Protein AF-M5UQN9-F1 (afdb_monomer)

Sequence (111 aa):
MRHHARAIYEHYYIYLSAAENSMARQCEACGKKVQVGNRVETRGKAKYLGGVGTKITGCTRRKFVPNLQRVHVTLPSGENKTMRVCVQCIRSGVVRKTVKTKPFDVSGAKK

Organism: NCBI:txid1263870

Radius of gyration: 24.72 Å; Cα contacts (8 Å, |Δi|>4): 140; chains: 1; bounding box: 55×33×82 Å

Nearest PDB structures (foldseek):
  6bok-assembly1_Y  TM=8.852E-01  e=2.705E-06  Thermus thermophilus HB27
  8fn2-assembly1_Z  TM=8.694E-01  e=5.115E-06  Borreliella burgdorferi B31
  6nwy-assembly2_Y1  TM=7.815E-01  e=1.516E-06  Thermus thermophilus HB8
  8wv1-assembly1_W  TM=8.715E-01  e=1.369E-05  Thermus thermophilus HB8
  6gzx-assembly1_W1  TM=8.110E-01  e=3.125E-04  T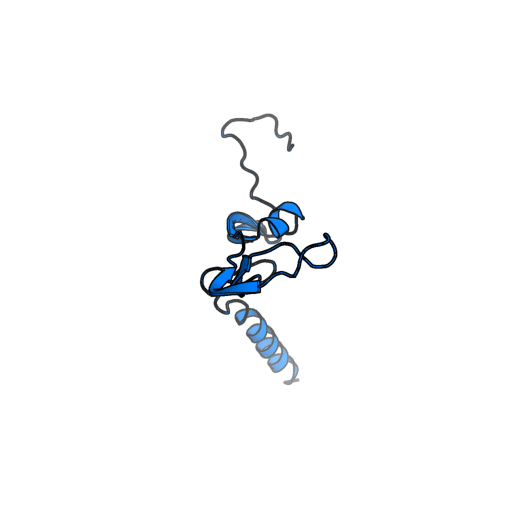hermus thermophilus HB8

Mean predicted aligned error: 13.21 Å

Secondary structure (DSSP, 8-state):
--SHHHHHHHHHHHTTGGG----TT--TTT----EEEEEEEEES--GGGTSS-PEEEEEEEEEE---EEEEEEE-TTS-EEEEEEEHHHHHTTSSPBPP---TT-TT----

Solvent-accessible surface area (backbone atoms only — not comparable to full-atom values): 7194 Å² total; per-residue (Å²): 144,78,69,72,68,58,59,59,59,57,61,61,57,64,72,68,57,84,72,70,71,79,54,94,73,41,20,78,84,77,62,53,54,65,42,78,49,70,48,75,41,71,45,69,46,46,49,94,77,80,30,98,38,59,44,79,76,45,78,44,86,45,75,50,70,71,65,63,42,84,43,53,28,47,44,97,86,69,49,76,45,79,47,42,34,34,56,68,43,52,73,69,56,81,50,49,65,55,83,81,76,69,100,79,71,85,77,80,73,82,128

Foldseek 3Di:
DPPVVVVVVVVVVVVVCLPPDPDPQAAPQPRDDKDKAWDWDWDWDDVVVVIPHIDTDDIDMDIDHFQWDFAWFQDPVRDTDTGTHGPVCVVVPVTHGDDDDDPDPPPPDDD

pLDDT: mean 77.69, std 18.41, range [40.94, 96.81]

Structure (mmCIF, N/CA/C/O backbone):
data_AF-M5UQN9-F1
#
_entry.id   AF-M5UQN9-F1
#
loop_
_atom_site.group_PDB
_atom_site.id
_atom_site.type_symbol
_atom_site.label_atom_id
_atom_site.label_alt_id
_atom_site.label_comp_id
_atom_site.label_asym_id
_atom_site.label_entity_id
_atom_site.label_seq_id
_atom_site.pdbx_PDB_ins_code
_atom_site.Cartn_x
_atom_site.Cartn_y
_atom_site.Cartn_z
_atom_site.occupancy
_atom_site.B_iso_or_equiv
_atom_site.auth_seq_id
_atom_site.auth_comp_id
_atom_site.auth_asym_id
_atom_site.auth_atom_id
_atom_site.pdbx_PDB_model_num
ATOM 1 N N . MET A 1 1 ? 4.335 -23.747 51.236 1.00 48.66 1 MET A N 1
ATOM 2 C CA . MET A 1 1 ? 3.323 -22.725 50.868 1.00 48.66 1 MET A CA 1
ATOM 3 C C . MET A 1 1 ? 3.944 -21.340 50.597 1.00 48.66 1 MET A C 1
ATOM 5 O O . MET A 1 1 ? 3.551 -20.371 51.226 1.00 48.66 1 MET A O 1
ATOM 9 N N . ARG A 1 2 ? 4.917 -21.206 49.677 1.00 43.97 2 ARG A N 1
ATOM 10 C CA . ARG A 1 2 ? 5.464 -19.887 49.258 1.00 43.97 2 ARG A CA 1
ATOM 11 C C . ARG A 1 2 ? 5.886 -19.808 47.778 1.00 43.97 2 ARG A C 1
ATOM 13 O O . ARG A 1 2 ? 6.477 -18.821 47.367 1.00 43.97 2 ARG A O 1
ATOM 20 N N . HIS A 1 3 ? 5.561 -20.818 46.964 1.00 40.94 3 HIS A N 1
ATOM 21 C CA . HIS A 1 3 ? 5.939 -20.849 45.541 1.00 40.94 3 HIS A CA 1
ATOM 22 C C . HIS A 1 3 ? 4.810 -20.442 44.585 1.00 40.94 3 HIS A C 1
ATOM 24 O O . HIS A 1 3 ? 5.088 -20.101 43.444 1.00 40.94 3 HIS A O 1
ATOM 30 N N . HIS A 1 4 ? 3.557 -20.373 45.052 1.00 46.62 4 HIS A N 1
ATOM 31 C CA . HIS A 1 4 ? 2.438 -19.952 44.203 1.00 46.62 4 HIS A CA 1
ATOM 32 C C . HIS A 1 4 ? 2.356 -18.437 43.982 1.00 46.62 4 HIS A C 1
ATOM 34 O O . HIS A 1 4 ? 1.818 -18.026 42.968 1.00 46.62 4 HIS A O 1
ATOM 40 N N . ALA A 1 5 ? 2.916 -17.599 44.864 1.00 44.56 5 ALA A N 1
ATOM 41 C CA . ALA A 1 5 ? 2.827 -16.142 44.713 1.00 44.56 5 ALA A CA 1
ATOM 42 C C . ALA A 1 5 ? 3.811 -15.563 43.674 1.00 44.56 5 ALA A C 1
ATOM 44 O O . ALA A 1 5 ? 3.565 -14.483 43.150 1.00 44.56 5 ALA A O 1
ATOM 45 N N . ARG A 1 6 ? 4.902 -16.272 43.332 1.00 45.28 6 ARG A N 1
ATOM 46 C CA . ARG A 1 6 ? 5.875 -15.817 42.315 1.00 45.28 6 ARG A CA 1
ATOM 47 C C . ARG A 1 6 ? 5.344 -15.939 40.882 1.00 45.28 6 ARG A C 1
ATOM 49 O O . ARG A 1 6 ? 5.577 -15.046 40.079 1.00 45.28 6 ARG A O 1
ATOM 56 N N . ALA A 1 7 ? 4.555 -16.976 40.597 1.00 45.53 7 ALA A N 1
ATOM 57 C CA . ALA A 1 7 ? 3.990 -17.204 39.265 1.00 45.53 7 ALA A CA 1
ATOM 58 C C . ALA A 1 7 ? 2.910 -16.173 38.878 1.00 45.53 7 ALA A C 1
ATOM 60 O O . ALA A 1 7 ? 2.717 -15.887 37.700 1.00 45.53 7 ALA A O 1
ATOM 61 N N . ILE A 1 8 ? 2.222 -15.580 39.862 1.00 50.97 8 ILE A N 1
ATOM 62 C CA . ILE A 1 8 ? 1.140 -14.612 39.613 1.00 50.97 8 ILE A CA 1
ATOM 63 C C . ILE A 1 8 ? 1.716 -13.252 39.174 1.00 50.97 8 ILE A C 1
ATOM 65 O O . I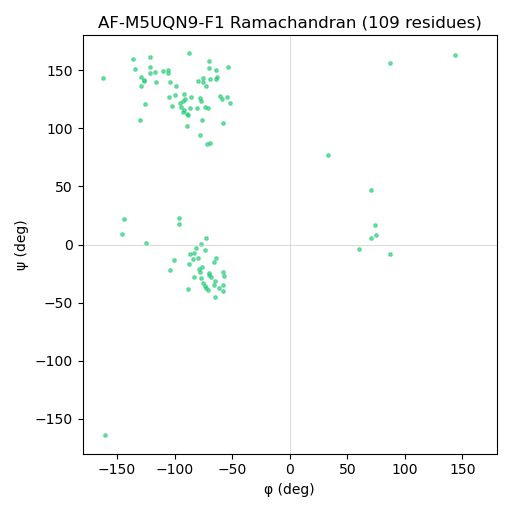LE A 1 8 ? 1.131 -12.588 38.321 1.00 50.97 8 ILE A O 1
ATOM 69 N N . TYR A 1 9 ? 2.894 -12.865 39.683 1.00 49.50 9 TYR A N 1
ATOM 70 C CA . TYR A 1 9 ? 3.562 -11.610 39.306 1.00 49.50 9 TYR A CA 1
ATOM 71 C C . TYR A 1 9 ? 4.380 -11.706 38.006 1.00 49.50 9 TYR A C 1
ATOM 73 O O . TYR A 1 9 ? 4.480 -10.706 37.298 1.00 49.50 9 TYR A O 1
ATOM 81 N N . GLU A 1 10 ? 4.906 -12.881 37.635 1.00 45.09 10 GLU A N 1
ATOM 82 C CA . GLU A 1 10 ? 5.577 -13.066 36.333 1.00 45.09 10 GLU A CA 1
ATOM 83 C C . GLU A 1 10 ? 4.583 -13.085 35.160 1.00 45.09 10 GLU A C 1
ATOM 85 O O . GLU A 1 10 ? 4.845 -12.481 34.119 1.00 45.09 10 GLU A O 1
ATOM 90 N N . HIS A 1 11 ? 3.394 -13.673 35.336 1.00 44.34 11 HIS A N 1
ATOM 91 C CA . HIS A 1 11 ? 2.362 -13.663 34.291 1.00 44.34 11 HIS A CA 1
ATOM 92 C C . HIS A 1 11 ? 1.759 -12.271 34.036 1.00 44.34 11 HIS A C 1
ATOM 94 O O . HIS A 1 11 ? 1.348 -11.982 32.910 1.00 44.34 11 HIS A O 1
ATOM 100 N N . TYR A 1 12 ? 1.745 -11.388 35.040 1.00 44.91 12 TYR A N 1
ATOM 101 C CA . TYR A 1 12 ? 1.233 -10.021 34.893 1.00 44.91 12 TYR A CA 1
ATOM 102 C C . TYR A 1 12 ? 2.198 -9.081 34.146 1.00 44.91 12 TYR A C 1
ATOM 104 O O . TYR A 1 12 ? 1.762 -8.065 33.604 1.00 44.91 12 TYR A O 1
ATOM 112 N N . TYR A 1 13 ? 3.488 -9.424 34.054 1.00 42.34 13 TYR A N 1
ATOM 113 C CA . TYR A 1 13 ? 4.499 -8.596 33.381 1.00 42.34 13 TYR A CA 1
ATOM 114 C C . TYR A 1 13 ? 4.624 -8.860 31.873 1.00 42.34 13 TYR A C 1
ATOM 116 O O . TYR A 1 13 ? 5.131 -8.015 31.137 1.00 42.34 13 TYR A O 1
ATOM 124 N N . ILE A 1 14 ? 4.107 -9.989 31.382 1.00 46.44 14 ILE A N 1
ATOM 125 C CA . ILE A 1 14 ? 4.137 -10.321 29.948 1.00 46.44 14 ILE A CA 1
ATOM 126 C C . ILE A 1 14 ? 3.056 -9.533 29.179 1.00 46.44 14 ILE A C 1
ATOM 128 O O . ILE A 1 14 ? 3.270 -9.153 28.026 1.00 46.44 14 ILE A O 1
ATOM 132 N N . TYR A 1 15 ? 1.942 -9.175 29.831 1.00 43.62 15 TYR A N 1
ATOM 133 C CA . TYR A 1 15 ? 0.831 -8.432 29.213 1.00 43.62 15 TYR A CA 1
ATOM 134 C C . TYR A 1 15 ? 1.050 -6.913 29.072 1.00 43.62 15 TYR A C 1
ATOM 136 O O . TYR A 1 15 ? 0.304 -6.269 28.336 1.00 43.62 15 TYR A O 1
ATOM 144 N N . LEU A 1 16 ? 2.081 -6.332 29.700 1.00 42.25 16 LEU A N 1
ATOM 145 C CA . LEU A 1 16 ? 2.432 -4.912 29.523 1.00 42.25 16 LEU A CA 1
ATOM 146 C C . LEU A 1 16 ? 3.368 -4.641 28.327 1.00 42.25 16 LEU A C 1
ATOM 148 O O . LEU A 1 16 ? 3.573 -3.484 27.966 1.00 42.25 16 LEU A O 1
ATOM 152 N N . SER A 1 17 ? 3.904 -5.681 27.677 1.00 43.88 17 SER A N 1
ATOM 153 C CA . SER A 1 17 ? 4.832 -5.545 26.536 1.00 43.88 17 SER A CA 1
ATOM 154 C C . SER A 1 17 ? 4.142 -5.348 25.176 1.00 43.88 17 SER A C 1
ATOM 156 O O . SER A 1 17 ? 4.769 -4.916 24.214 1.00 43.88 17 SER A O 1
ATOM 158 N N . ALA A 1 18 ? 2.823 -5.560 25.082 1.00 43.28 18 ALA A N 1
ATOM 159 C CA . ALA A 1 18 ? 2.052 -5.366 23.844 1.00 43.28 18 ALA A CA 1
ATOM 160 C C . ALA A 1 18 ? 1.840 -3.882 23.459 1.00 43.28 18 ALA A C 1
ATOM 162 O O . ALA A 1 18 ? 1.127 -3.575 22.501 1.00 43.28 18 ALA A O 1
ATOM 163 N N . ALA A 1 19 ? 2.460 -2.958 24.197 1.00 43.22 19 ALA A N 1
ATOM 164 C CA . ALA A 1 19 ? 2.583 -1.546 23.853 1.00 43.22 19 ALA A CA 1
ATOM 165 C C . ALA A 1 19 ? 3.925 -1.224 23.165 1.00 43.22 19 ALA A C 1
ATOM 167 O O . ALA A 1 19 ? 4.364 -0.074 23.174 1.00 43.22 19 ALA A O 1
ATOM 168 N N . GLU A 1 20 ? 4.589 -2.205 22.547 1.00 46.56 20 GLU A N 1
ATOM 169 C CA . GLU A 1 20 ? 5.762 -1.959 21.706 1.00 46.56 20 GLU A CA 1
ATOM 170 C C . GLU A 1 20 ? 5.374 -1.234 20.408 1.00 46.56 20 GLU A C 1
ATOM 172 O O . GLU A 1 20 ? 5.078 -1.817 19.366 1.00 46.56 20 GLU A O 1
ATOM 177 N N . ASN A 1 21 ? 5.361 0.096 20.525 1.00 50.12 21 ASN A N 1
ATOM 178 C CA . ASN A 1 21 ? 5.777 1.076 19.529 1.00 50.12 21 ASN A CA 1
ATOM 179 C C . ASN A 1 21 ? 5.523 0.668 18.074 1.00 50.12 21 ASN A C 1
ATOM 181 O O . ASN A 1 21 ? 6.447 0.347 17.323 1.00 50.12 21 ASN A O 1
ATOM 185 N N . SER A 1 22 ? 4.265 0.776 17.637 1.00 48.62 22 SER A N 1
ATOM 186 C CA . SER A 1 22 ? 3.950 0.747 16.212 1.00 48.62 22 SER A CA 1
ATOM 187 C C . SER A 1 22 ? 4.715 1.883 15.527 1.00 48.62 22 SER A C 1
ATOM 189 O O . SER A 1 22 ? 4.364 3.061 15.659 1.00 48.62 22 SER A O 1
ATOM 191 N N . MET A 1 23 ? 5.785 1.539 14.813 1.00 57.19 23 MET A N 1
ATOM 192 C CA . MET A 1 23 ? 6.561 2.495 14.036 1.00 57.19 23 MET A CA 1
ATOM 193 C C . MET A 1 23 ? 5.640 3.273 13.087 1.00 57.19 23 MET A C 1
ATOM 195 O O . MET A 1 23 ? 4.599 2.785 12.627 1.00 57.19 23 MET A O 1
ATOM 199 N N . ALA A 1 24 ? 6.034 4.500 12.747 1.00 68.69 24 ALA A N 1
ATOM 200 C CA . ALA A 1 24 ? 5.293 5.318 11.799 1.00 68.69 24 ALA A CA 1
ATOM 201 C C . ALA A 1 24 ? 5.019 4.538 10.489 1.00 68.69 24 ALA A C 1
ATOM 203 O O . ALA A 1 24 ? 5.941 4.111 9.800 1.00 68.69 24 ALA A O 1
ATOM 204 N N . ARG A 1 25 ? 3.731 4.393 10.130 1.00 79.00 25 ARG A N 1
ATOM 205 C CA . ARG A 1 25 ? 3.210 3.673 8.942 1.00 79.00 25 ARG A CA 1
ATOM 206 C C . ARG A 1 25 ? 3.330 2.136 8.979 1.00 79.00 25 ARG A C 1
ATOM 208 O O . ARG A 1 25 ? 3.682 1.528 7.966 1.00 79.00 25 ARG A O 1
ATOM 215 N N . GLN A 1 26 ? 2.944 1.511 10.091 1.00 87.19 26 GLN A N 1
ATOM 216 C CA . GLN A 1 26 ? 2.687 0.068 10.169 1.00 87.19 26 GLN A CA 1
ATOM 217 C C . GLN A 1 26 ? 1.189 -0.246 10.345 1.00 87.19 26 GLN A C 1
ATOM 219 O O . GLN A 1 26 ? 0.445 0.558 10.904 1.00 87.19 26 GLN A O 1
ATOM 224 N N . CYS A 1 27 ? 0.736 -1.395 9.831 1.00 87.00 27 CYS A N 1
ATOM 225 C CA . CYS A 1 27 ? -0.602 -1.924 10.114 1.00 87.00 27 CYS A CA 1
ATOM 226 C C . CYS A 1 27 ? -0.639 -2.583 11.497 1.00 87.00 27 CYS A C 1
ATOM 228 O O . CYS A 1 27 ? 0.114 -3.526 11.723 1.00 87.00 27 CYS A O 1
ATOM 230 N N . GLU A 1 28 ? -1.569 -2.171 12.355 1.00 83.88 28 GLU A N 1
ATOM 231 C CA . GLU A 1 28 ? -1.739 -2.738 13.703 1.00 83.88 28 GLU A CA 1
ATOM 232 C C . GLU A 1 28 ? -2.290 -4.177 13.693 1.00 83.88 28 GLU A C 1
ATOM 234 O O . GLU A 1 28 ? -2.032 -4.937 14.613 1.00 83.88 28 GLU A O 1
ATOM 239 N N . ALA A 1 29 ? -3.005 -4.583 12.636 1.00 84.00 29 ALA A N 1
ATOM 240 C CA . ALA A 1 29 ? -3.604 -5.922 12.552 1.00 84.00 29 ALA A CA 1
ATOM 241 C C . ALA A 1 29 ? -2.670 -6.991 11.952 1.00 84.00 29 ALA A C 1
ATOM 243 O O . ALA A 1 29 ? -2.698 -8.140 12.364 1.00 84.00 29 ALA A O 1
ATOM 244 N N . CYS A 1 30 ? -1.873 -6.641 10.936 1.00 84.06 30 CYS A N 1
ATOM 245 C CA . CYS A 1 30 ? -1.058 -7.612 10.184 1.00 84.06 30 CYS A CA 1
ATOM 246 C C . CYS A 1 30 ? 0.435 -7.271 10.131 1.00 84.06 30 CYS A C 1
ATOM 248 O O . CYS A 1 30 ? 1.194 -7.938 9.434 1.00 84.06 30 CYS A O 1
ATOM 250 N N . GLY A 1 31 ? 0.859 -6.178 10.768 1.00 84.69 31 GLY A N 1
ATOM 251 C CA . GLY A 1 31 ? 2.266 -5.788 10.834 1.00 84.69 31 GLY A CA 1
ATOM 252 C C . GLY A 1 31 ? 2.880 -5.288 9.521 1.00 84.69 31 GLY A C 1
ATOM 253 O O . GLY A 1 31 ? 4.082 -5.026 9.487 1.00 84.69 31 GLY A O 1
ATOM 254 N N . LYS A 1 32 ? 2.098 -5.117 8.441 1.00 87.81 32 LYS A N 1
ATOM 255 C CA . LYS A 1 32 ? 2.600 -4.597 7.155 1.00 87.81 32 LYS A CA 1
ATOM 256 C C . LYS A 1 32 ? 3.315 -3.263 7.333 1.00 87.81 32 LYS A C 1
ATOM 258 O O . LYS A 1 32 ? 2.731 -2.311 7.845 1.00 87.81 32 LYS A O 1
ATOM 263 N N . LYS A 1 33 ? 4.544 -3.204 6.828 1.00 89.25 33 LYS A N 1
ATOM 264 C CA . LYS A 1 33 ? 5.467 -2.072 6.921 1.00 89.25 33 LYS A CA 1
ATOM 265 C C . LYS A 1 33 ? 5.879 -1.584 5.537 1.00 89.25 33 LYS A C 1
ATOM 267 O O . LYS A 1 33 ? 5.720 -2.294 4.545 1.00 89.25 33 LYS A O 1
ATOM 272 N N . VAL A 1 34 ? 6.386 -0.355 5.475 1.00 91.25 34 VAL A N 1
ATOM 273 C CA . VAL A 1 34 ? 6.964 0.199 4.246 1.00 91.25 34 VAL A CA 1
ATOM 274 C C . VAL A 1 34 ? 8.151 -0.667 3.830 1.00 91.25 34 VAL A C 1
ATOM 276 O O . VAL A 1 34 ? 9.053 -0.906 4.630 1.00 91.25 34 VAL A O 1
ATOM 279 N N . GLN A 1 35 ? 8.154 -1.122 2.580 1.00 90.56 35 GLN A N 1
ATOM 280 C CA . GLN A 1 35 ? 9.278 -1.859 2.004 1.00 90.56 35 GLN A CA 1
ATOM 281 C C . GLN A 1 35 ? 10.046 -0.969 1.031 1.00 90.56 35 GLN A C 1
ATOM 283 O O . GLN A 1 35 ? 9.480 -0.066 0.416 1.00 90.56 35 GLN A O 1
ATOM 288 N N . VAL A 1 36 ? 11.346 -1.200 0.892 1.00 92.88 36 VAL A N 1
ATOM 289 C CA . VAL A 1 36 ? 12.189 -0.489 -0.075 1.00 92.88 36 VAL A CA 1
ATOM 290 C C . VAL A 1 36 ?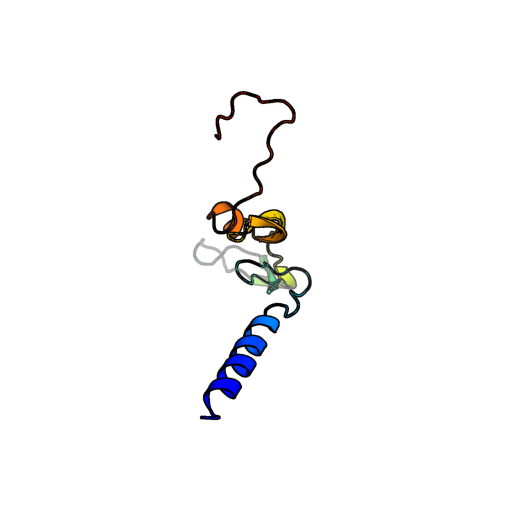 12.472 -1.425 -1.238 1.00 92.88 36 VAL A C 1
ATOM 292 O O . VAL A 1 36 ? 12.730 -2.607 -1.039 1.00 92.88 36 VAL A O 1
ATOM 295 N N . GLY A 1 37 ? 12.455 -0.893 -2.453 1.00 94.38 37 GLY A N 1
ATOM 296 C CA . GLY A 1 37 ? 12.986 -1.599 -3.614 1.00 94.38 37 GLY A CA 1
ATOM 297 C C . GLY A 1 37 ? 13.296 -0.636 -4.744 1.00 94.38 37 GLY A C 1
ATOM 298 O O . GLY A 1 37 ? 13.384 0.571 -4.526 1.00 94.38 37 GLY A O 1
ATOM 299 N N . ASN A 1 38 ? 13.465 -1.164 -5.951 1.00 96.25 38 ASN A N 1
ATOM 300 C CA . ASN A 1 38 ? 13.891 -0.368 -7.095 1.00 96.25 38 ASN A CA 1
ATOM 301 C C . ASN A 1 38 ? 12.731 -0.112 -8.066 1.00 96.25 38 ASN A C 1
ATOM 303 O O . ASN A 1 38 ? 11.806 -0.923 -8.208 1.00 96.25 38 ASN A O 1
ATOM 307 N N . ARG A 1 39 ? 12.762 1.047 -8.718 1.00 95.44 39 ARG A N 1
ATOM 308 C CA . ARG A 1 39 ? 12.076 1.303 -9.982 1.00 95.44 39 ARG A CA 1
ATOM 309 C C . ARG A 1 39 ? 13.094 1.003 -11.076 1.00 95.44 39 ARG A C 1
ATOM 311 O O . ARG A 1 39 ? 14.126 1.666 -11.146 1.00 95.44 39 ARG A O 1
ATOM 318 N N . VAL A 1 40 ? 12.816 -0.039 -11.852 1.00 95.50 40 VAL A N 1
ATOM 319 C CA . VAL A 1 40 ? 13.657 -0.473 -12.969 1.00 95.50 40 VAL A CA 1
ATOM 320 C C . VAL A 1 40 ? 12.989 0.006 -14.244 1.00 95.50 40 VAL A C 1
ATOM 322 O O . VAL A 1 40 ? 11.841 -0.347 -14.512 1.00 95.50 40 VAL A O 1
ATOM 325 N N . GLU A 1 41 ? 13.693 0.841 -14.991 1.00 95.44 41 GLU A N 1
ATOM 326 C CA . GLU A 1 41 ? 13.252 1.335 -16.287 1.00 95.44 41 GLU A CA 1
ATOM 327 C C . GLU A 1 41 ? 13.933 0.523 -17.378 1.00 95.44 41 GLU A C 1
ATOM 329 O O . GLU A 1 41 ? 15.153 0.340 -17.373 1.00 95.44 41 GLU A O 1
ATOM 334 N N . THR A 1 42 ? 13.128 0.014 -18.303 1.00 95.25 42 THR A N 1
ATOM 335 C CA . THR A 1 42 ? 13.582 -0.876 -19.363 1.00 95.25 42 THR A CA 1
ATOM 336 C C . THR A 1 42 ? 13.157 -0.368 -20.733 1.00 95.25 42 THR A C 1
ATOM 338 O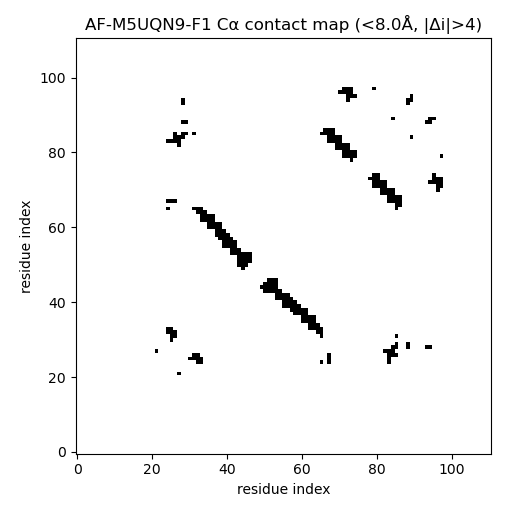 O . THR A 1 42 ? 12.029 0.098 -20.890 1.00 95.25 42 THR A O 1
ATOM 341 N N . ARG A 1 43 ? 14.025 -0.501 -21.741 1.00 94.44 43 ARG A N 1
ATOM 342 C CA . ARG A 1 43 ? 13.745 -0.147 -23.143 1.00 94.44 43 ARG A CA 1
ATOM 343 C C . ARG A 1 43 ? 13.914 -1.346 -24.069 1.00 94.44 43 ARG A C 1
ATOM 345 O O . ARG A 1 43 ? 14.732 -2.223 -23.806 1.00 94.44 43 ARG A O 1
ATOM 352 N N . GLY A 1 44 ? 13.187 -1.334 -25.183 1.00 94.12 44 GLY A N 1
ATOM 353 C CA . GLY A 1 44 ? 13.217 -2.395 -26.191 1.00 94.12 44 GLY A CA 1
ATOM 354 C C . GLY A 1 44 ? 12.238 -3.538 -25.905 1.00 94.12 44 GLY A C 1
ATOM 355 O O . GLY A 1 44 ? 11.826 -3.765 -24.765 1.00 94.12 44 GLY A O 1
ATOM 356 N N . LYS A 1 45 ? 11.848 -4.253 -26.967 1.00 93.69 45 LYS A N 1
ATOM 357 C CA . LYS A 1 45 ? 10.945 -5.410 -26.888 1.00 93.69 45 LYS A CA 1
ATOM 358 C C . LYS A 1 45 ? 11.682 -6.630 -26.336 1.00 93.69 45 LYS A C 1
ATOM 360 O O . LYS A 1 45 ? 12.846 -6.860 -26.662 1.00 93.69 45 LYS A O 1
ATOM 365 N N . ALA A 1 46 ? 10.984 -7.426 -25.534 1.00 95.00 46 ALA A N 1
ATOM 366 C CA . ALA A 1 46 ? 11.528 -8.673 -25.019 1.00 95.00 46 ALA A CA 1
ATOM 367 C C . ALA A 1 46 ? 11.808 -9.671 -26.156 1.00 95.00 46 ALA A C 1
ATOM 369 O O . ALA A 1 46 ? 11.112 -9.673 -27.172 1.00 95.00 46 ALA A O 1
ATOM 370 N N . LYS A 1 47 ? 12.808 -10.544 -25.969 1.00 96.06 47 LYS A N 1
ATOM 371 C CA . LYS A 1 47 ? 13.227 -11.518 -26.994 1.00 96.06 47 LYS A CA 1
ATOM 372 C C . LYS A 1 47 ? 12.098 -12.453 -27.428 1.00 96.06 47 LYS A C 1
ATOM 374 O O . LYS A 1 47 ? 11.933 -12.699 -28.614 1.00 96.06 47 LYS A O 1
ATOM 379 N N . TYR A 1 48 ? 11.274 -12.902 -26.481 1.00 94.44 48 TYR A N 1
ATOM 380 C CA . TYR A 1 48 ? 10.133 -13.780 -26.767 1.00 94.44 48 TYR A CA 1
ATOM 381 C C . TYR A 1 48 ? 9.031 -13.106 -27.608 1.00 94.44 48 TYR A C 1
ATOM 383 O O . TYR A 1 48 ? 8.186 -13.794 -28.162 1.00 94.44 48 TYR A O 1
ATOM 391 N N . LEU A 1 49 ? 9.049 -11.773 -27.736 1.00 95.31 49 LEU A N 1
ATOM 392 C CA . LEU A 1 49 ? 8.154 -11.005 -28.610 1.00 95.31 49 LEU A CA 1
ATOM 393 C C . LEU A 1 49 ? 8.800 -10.689 -29.973 1.00 95.31 49 LEU A C 1
ATOM 395 O O . LEU A 1 49 ? 8.369 -9.755 -30.650 1.00 95.31 49 LEU A O 1
ATOM 399 N N . GLY A 1 50 ? 9.872 -11.398 -30.348 1.00 93.38 50 GLY A N 1
ATOM 400 C CA . GLY A 1 50 ? 10.613 -11.170 -31.596 1.00 93.38 50 GLY A CA 1
ATOM 401 C C . GLY A 1 50 ? 11.484 -9.907 -31.593 1.00 93.38 50 GLY A C 1
ATOM 402 O O . GLY A 1 50 ? 11.874 -9.421 -32.649 1.00 93.38 50 GLY A O 1
ATOM 403 N N . GLY A 1 51 ? 11.766 -9.333 -30.418 1.00 93.81 51 GLY A N 1
ATOM 404 C CA . GLY A 1 51 ? 12.688 -8.205 -30.267 1.00 93.81 51 GLY A CA 1
ATOM 405 C C . GLY A 1 51 ? 14.146 -8.634 -30.072 1.00 93.81 51 GLY A C 1
ATOM 406 O O . GLY A 1 51 ? 14.430 -9.767 -29.698 1.00 93.81 51 GLY A 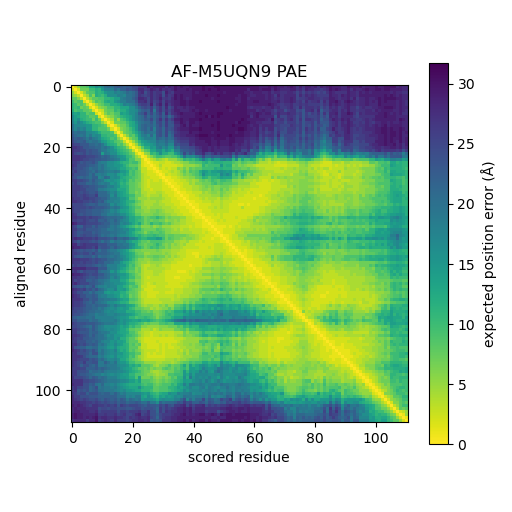O 1
ATOM 407 N N . VAL A 1 52 ? 15.088 -7.697 -30.229 1.00 94.69 52 VAL A N 1
ATOM 408 C CA . VAL A 1 52 ? 16.524 -7.929 -29.946 1.00 94.69 52 VAL A CA 1
ATOM 409 C C . VAL A 1 52 ? 16.774 -8.202 -28.452 1.00 94.69 52 VAL A C 1
ATOM 411 O O . VAL A 1 52 ? 17.662 -8.971 -28.078 1.00 94.69 52 VAL A O 1
ATOM 414 N N . GLY A 1 53 ? 15.965 -7.599 -27.580 1.00 94.00 53 GLY A N 1
ATOM 415 C CA . GLY A 1 53 ? 16.042 -7.749 -26.133 1.00 94.00 53 GLY A CA 1
ATOM 416 C C . GLY A 1 53 ? 15.712 -6.460 -25.389 1.00 94.00 53 GLY A C 1
ATOM 417 O O . GLY A 1 53 ? 15.726 -5.362 -25.947 1.00 94.00 53 GLY A O 1
ATOM 418 N N . THR A 1 54 ? 15.415 -6.609 -24.102 1.00 95.19 54 THR A N 1
ATOM 419 C CA . THR A 1 54 ? 15.090 -5.498 -23.211 1.00 95.19 54 THR A CA 1
ATOM 420 C C . THR A 1 54 ? 16.346 -5.054 -22.458 1.00 95.19 54 THR A C 1
ATOM 422 O O . THR A 1 54 ? 16.959 -5.853 -21.752 1.00 95.19 54 THR A O 1
ATOM 425 N N . LYS A 1 55 ? 16.735 -3.782 -22.591 1.00 94.94 55 LYS A N 1
ATOM 426 C CA . LYS A 1 55 ? 17.880 -3.174 -21.894 1.00 94.94 55 LYS A CA 1
ATOM 427 C C . LYS A 1 55 ? 17.406 -2.392 -20.674 1.00 94.94 55 LYS A C 1
ATOM 429 O O . LYS A 1 55 ? 16.449 -1.626 -20.769 1.00 94.94 55 LYS A O 1
ATOM 434 N N .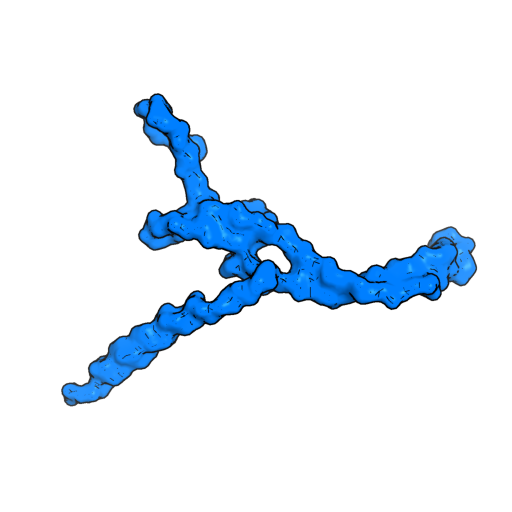 ILE A 1 56 ? 18.107 -2.531 -19.551 1.00 96.06 56 ILE A N 1
ATOM 435 C CA . ILE A 1 56 ? 17.882 -1.707 -18.357 1.00 96.06 56 ILE A CA 1
ATOM 436 C C . ILE A 1 56 ? 18.524 -0.334 -18.585 1.00 96.06 56 ILE A C 1
ATOM 438 O O . ILE A 1 56 ? 19.716 -0.249 -18.877 1.00 96.06 56 ILE A O 1
ATOM 442 N N . THR A 1 57 ? 17.738 0.735 -18.476 1.00 95.50 57 THR A N 1
ATOM 443 C CA . THR A 1 57 ? 18.208 2.118 -18.664 1.00 95.50 57 THR A CA 1
ATOM 444 C C . THR A 1 57 ? 18.375 2.886 -17.368 1.00 95.50 57 THR A C 1
ATOM 446 O O . THR A 1 57 ? 19.131 3.850 -17.336 1.00 95.50 57 THR A O 1
ATOM 449 N N . GLY A 1 58 ? 17.701 2.467 -16.299 1.00 95.25 58 GLY A N 1
ATOM 450 C CA . GLY A 1 58 ? 17.799 3.134 -15.011 1.00 95.25 58 GLY A CA 1
ATOM 451 C C . GLY A 1 58 ? 17.301 2.260 -13.873 1.00 95.25 58 GLY A C 1
ATOM 452 O O . GLY A 1 58 ? 16.321 1.528 -14.014 1.00 95.25 58 GLY A O 1
ATOM 453 N N . CYS A 1 59 ? 17.980 2.367 -12.733 1.00 95.81 59 CYS A N 1
ATOM 454 C CA . CYS A 1 59 ? 17.601 1.729 -11.479 1.00 95.81 59 CYS A CA 1
ATOM 455 C C . CYS A 1 59 ? 17.616 2.784 -10.371 1.00 95.81 59 CYS A C 1
ATOM 457 O O . CYS A 1 59 ? 18.683 3.205 -9.931 1.00 95.81 59 CYS A O 1
ATOM 459 N N . THR A 1 60 ? 16.439 3.206 -9.906 1.00 96.81 60 THR A N 1
ATOM 460 C CA . THR A 1 60 ? 16.302 4.195 -8.820 1.00 96.81 60 THR A CA 1
ATOM 461 C C . THR A 1 60 ? 15.605 3.592 -7.603 1.00 96.81 60 THR A C 1
ATOM 463 O O . THR A 1 60 ? 14.760 2.704 -7.729 1.00 96.81 60 THR A O 1
ATOM 466 N N . ARG A 1 61 ? 15.951 4.051 -6.394 1.00 95.62 61 ARG A N 1
ATOM 467 C CA . ARG A 1 61 ? 15.325 3.584 -5.143 1.00 95.62 61 ARG A CA 1
ATOM 468 C C . ARG A 1 61 ? 13.902 4.144 -5.019 1.00 95.62 61 ARG A C 1
ATOM 470 O O . ARG A 1 61 ? 13.676 5.332 -5.229 1.00 95.62 61 ARG A O 1
ATOM 477 N N . ARG A 1 62 ? 12.944 3.312 -4.604 1.00 95.12 62 ARG A N 1
ATOM 478 C CA . ARG A 1 62 ? 11.567 3.702 -4.258 1.00 95.12 62 ARG A CA 1
ATOM 479 C C . ARG A 1 62 ? 11.087 3.021 -2.976 1.00 95.12 62 ARG A C 1
ATOM 481 O O . ARG A 1 62 ? 11.595 1.975 -2.575 1.00 95.12 62 ARG A O 1
ATOM 488 N N . LYS A 1 63 ? 10.064 3.607 -2.354 1.00 93.06 63 LYS A N 1
ATOM 489 C CA . LYS A 1 63 ? 9.377 3.053 -1.181 1.00 93.06 63 LYS A CA 1
ATOM 490 C C . LYS A 1 63 ? 8.016 2.491 -1.600 1.00 93.06 63 LYS A C 1
ATOM 492 O O . LYS A 1 63 ? 7.217 3.203 -2.203 1.00 93.06 63 LYS A O 1
ATOM 497 N N . PHE A 1 64 ? 7.746 1.239 -1.256 1.00 91.69 64 PHE A N 1
ATOM 498 C CA . PHE A 1 64 ? 6.434 0.607 -1.352 1.00 91.69 64 PHE A CA 1
ATOM 499 C C . PHE A 1 64 ? 5.679 0.847 -0.051 1.00 91.69 64 PHE A C 1
ATOM 501 O O . PHE A 1 64 ? 5.957 0.228 0.978 1.00 91.69 64 PHE A O 1
ATOM 508 N N . VAL A 1 65 ? 4.750 1.798 -0.08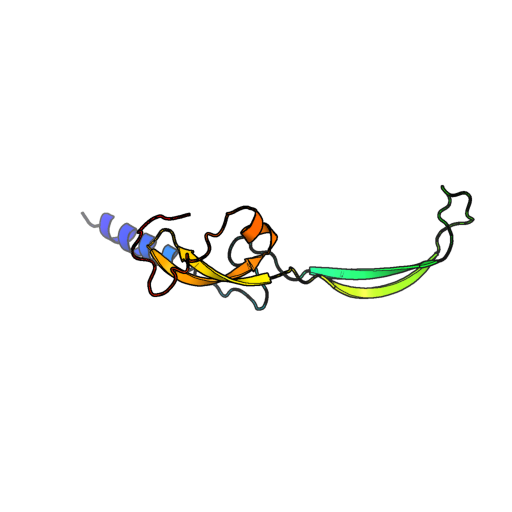7 1.00 90.81 65 VAL A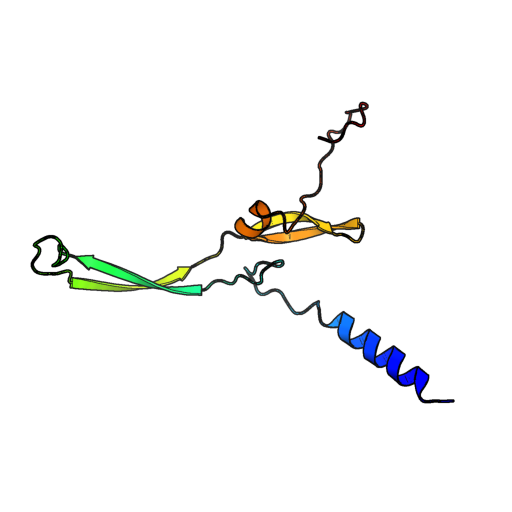 N 1
ATOM 509 C CA . VAL A 1 65 ? 3.954 2.175 1.081 1.00 90.81 65 VAL A CA 1
ATOM 510 C C . VAL A 1 65 ? 2.657 1.359 1.081 1.00 90.81 65 VAL A C 1
ATOM 512 O O . VAL A 1 65 ? 1.921 1.415 0.095 1.00 90.81 65 VAL A O 1
ATOM 515 N N . PRO A 1 66 ? 2.345 0.607 2.155 1.00 90.62 66 PRO A N 1
ATOM 516 C CA . PRO A 1 66 ? 1.052 -0.055 2.269 1.00 90.62 66 PRO A CA 1
ATOM 517 C C . PRO A 1 66 ? -0.073 0.985 2.344 1.00 90.62 66 PRO A C 1
ATOM 519 O O . PRO A 1 66 ? 0.071 2.020 2.994 1.00 90.62 66 PRO A O 1
ATOM 522 N N . ASN A 1 67 ? -1.217 0.691 1.718 1.00 91.56 67 ASN A N 1
ATOM 523 C CA . ASN A 1 67 ? -2.418 1.518 1.835 1.00 91.56 67 ASN A CA 1
ATOM 524 C C . ASN A 1 67 ? -3.023 1.348 3.242 1.00 91.56 67 ASN A C 1
ATOM 526 O O . ASN A 1 67 ? -3.840 0.452 3.482 1.00 91.56 67 ASN A O 1
ATOM 530 N N . LEU A 1 68 ? -2.525 2.150 4.185 1.00 90.56 68 LEU A N 1
ATOM 531 C CA . LEU A 1 68 ? -2.984 2.216 5.567 1.00 90.56 68 LEU A CA 1
ATOM 532 C C . LEU A 1 68 ? -4.058 3.287 5.691 1.00 90.56 68 LEU A C 1
ATOM 534 O O . LEU A 1 68 ? -3.851 4.434 5.302 1.00 90.56 68 LEU A O 1
ATOM 538 N N . GLN A 1 69 ? -5.179 2.911 6.286 1.00 90.25 69 GLN A N 1
ATOM 539 C CA . GLN A 1 69 ? -6.310 3.787 6.536 1.00 90.25 69 GLN A CA 1
ATOM 540 C C . GLN A 1 69 ? -6.514 3.932 8.039 1.00 90.25 69 GLN A C 1
ATOM 542 O O . GLN A 1 69 ? -6.364 2.970 8.794 1.00 90.25 69 GLN A O 1
ATOM 547 N N . ARG A 1 70 ? -6.837 5.150 8.478 1.00 89.75 70 ARG A N 1
ATOM 548 C CA . ARG A 1 70 ? -7.232 5.415 9.866 1.00 89.75 70 ARG A CA 1
ATOM 549 C C . ARG A 1 70 ? -8.695 5.021 10.012 1.00 89.75 70 ARG A C 1
ATOM 551 O O . ARG A 1 70 ? -9.546 5.598 9.340 1.00 89.75 70 ARG A O 1
ATOM 558 N N . VAL A 1 71 ? -8.979 4.036 10.855 1.00 87.62 71 VAL A N 1
ATOM 559 C CA . VAL A 1 71 ? -10.338 3.528 11.067 1.00 87.62 71 VAL A CA 1
ATOM 560 C C . VAL A 1 71 ? -10.673 3.477 12.550 1.00 87.62 71 VAL A C 1
ATOM 562 O O . VAL A 1 71 ? -9.813 3.188 13.379 1.00 87.62 71 VAL A O 1
ATOM 565 N N . HIS A 1 72 ? -11.936 3.760 12.865 1.00 87.62 72 HIS A N 1
ATOM 566 C CA . HIS A 1 72 ? -12.510 3.519 14.185 1.00 87.62 72 HIS A CA 1
ATOM 567 C C . HIS A 1 72 ? -13.016 2.084 14.248 1.00 87.62 72 HIS A C 1
ATOM 569 O O . HIS A 1 72 ? -13.757 1.641 13.361 1.00 87.62 72 HIS A O 1
ATOM 575 N N . VAL A 1 73 ? -12.564 1.365 15.264 1.00 85.94 73 VAL A N 1
ATOM 576 C CA . VAL A 1 73 ? -12.754 -0.072 15.416 1.00 85.94 73 VAL A CA 1
ATOM 577 C C . VAL A 1 73 ? -13.310 -0.336 16.795 1.00 85.94 73 VAL A C 1
ATOM 579 O O . VAL A 1 73 ? -12.832 0.226 17.779 1.00 85.94 73 VAL A O 1
ATOM 582 N N . THR A 1 74 ? -14.304 -1.211 16.850 1.00 83.19 74 THR A N 1
ATOM 583 C CA . THR A 1 74 ? -14.804 -1.755 18.110 1.00 83.19 74 THR A CA 1
ATOM 584 C C . THR A 1 74 ? -14.033 -3.036 18.398 1.00 83.19 74 THR A C 1
ATOM 586 O O . THR A 1 74 ? -14.093 -3.988 17.615 1.00 83.19 74 THR A O 1
ATOM 589 N N . LEU A 1 75 ? -13.262 -3.034 19.483 1.00 78.25 75 LEU A N 1
ATOM 590 C CA . LEU A 1 75 ? -12.525 -4.203 19.948 1.00 78.25 75 LEU A CA 1
ATOM 591 C C . LEU A 1 75 ? -13.502 -5.257 20.499 1.00 78.25 75 LEU A C 1
ATOM 593 O O . LEU A 1 75 ? -14.604 -4.906 20.928 1.00 78.25 75 LEU A O 1
ATOM 597 N N . PRO A 1 76 ? -13.111 -6.543 20.553 1.00 73.56 76 PRO A N 1
ATOM 598 C CA . PRO A 1 76 ? -13.916 -7.579 21.207 1.00 73.56 76 PRO A CA 1
ATOM 599 C C . PRO A 1 76 ? -14.208 -7.281 22.687 1.00 73.56 76 PRO A C 1
ATOM 601 O O . PRO A 1 76 ? -15.208 -7.749 23.215 1.00 73.56 76 PRO A O 1
ATOM 604 N N . SER A 1 77 ? -13.365 -6.470 23.336 1.00 77.56 77 SER A N 1
ATOM 605 C CA . SER A 1 77 ? -13.547 -5.975 24.705 1.00 77.56 77 SER A CA 1
ATOM 606 C C . SER A 1 77 ? -14.627 -4.891 24.846 1.00 77.56 77 SER A C 1
ATOM 608 O O . SER A 1 77 ? -14.909 -4.462 25.959 1.00 77.56 77 SER A O 1
ATOM 610 N N . GLY A 1 78 ? -15.220 -4.423 23.741 1.00 73.06 78 GLY A N 1
ATOM 611 C CA . GLY A 1 78 ? -16.234 -3.363 23.727 1.00 73.06 78 GLY A CA 1
ATOM 612 C C . GLY A 1 78 ? -15.670 -1.940 23.666 1.00 73.06 78 GLY A C 1
ATOM 613 O O . GLY A 1 78 ? -16.425 -0.997 23.436 1.00 73.06 78 GLY A O 1
ATOM 614 N N . GLU A 1 79 ? -14.355 -1.764 23.803 1.00 81.06 79 GLU A N 1
ATOM 615 C CA . GLU A 1 79 ? -13.711 -0.456 23.672 1.00 81.06 79 GLU A CA 1
ATOM 616 C C . GLU A 1 79 ? -13.623 -0.018 22.199 1.00 81.06 79 GLU A C 1
ATOM 618 O O . GLU A 1 79 ? -13.312 -0.808 21.301 1.00 81.06 79 GLU A O 1
ATOM 623 N N . ASN A 1 80 ? -13.872 1.268 21.943 1.00 82.81 80 ASN A N 1
ATOM 624 C CA . ASN A 1 80 ? -13.685 1.865 20.626 1.00 82.81 80 ASN A CA 1
ATOM 625 C C . ASN A 1 80 ? -12.300 2.506 20.532 1.00 82.81 80 ASN A C 1
ATOM 627 O O . ASN A 1 80 ? -12.016 3.483 21.223 1.00 82.81 80 ASN A O 1
ATOM 631 N N . LYS A 1 81 ? -11.470 2.016 19.611 1.00 85.38 81 LYS A N 1
ATOM 632 C CA . LYS A 1 81 ? -10.123 2.542 19.371 1.00 85.38 81 LYS A CA 1
ATOM 633 C C . LYS A 1 81 ? -9.965 3.011 17.930 1.00 85.38 81 LYS A C 1
ATOM 635 O O . LYS A 1 81 ? -10.558 2.472 16.996 1.00 85.38 81 LYS A O 1
ATOM 640 N N . THR A 1 82 ? -9.143 4.039 17.739 1.00 86.31 82 THR A N 1
ATOM 641 C CA . THR A 1 82 ? -8.688 4.440 16.404 1.00 86.31 82 THR A CA 1
ATOM 642 C C . THR A 1 82 ? -7.388 3.719 16.090 1.00 86.31 82 THR A C 1
ATOM 644 O O . THR A 1 82 ? -6.428 3.860 16.842 1.00 86.31 82 THR A O 1
ATOM 647 N N . MET A 1 83 ? -7.345 3.001 14.971 1.00 86.56 83 MET A N 1
ATOM 648 C CA . MET A 1 83 ? -6.174 2.229 14.553 1.00 86.56 83 MET A CA 1
ATOM 649 C C . MET A 1 83 ? -5.845 2.435 13.072 1.00 86.56 83 MET A C 1
ATOM 651 O O . MET A 1 83 ? -6.714 2.745 12.245 1.00 86.56 83 MET A O 1
ATOM 655 N N . ARG A 1 84 ? -4.563 2.299 12.723 1.00 88.19 84 ARG A N 1
ATOM 656 C CA . ARG A 1 84 ? -4.065 2.298 11.342 1.00 88.19 84 ARG A CA 1
ATOM 657 C C . ARG A 1 84 ? -4.086 0.879 10.796 1.00 88.19 84 ARG A C 1
ATOM 659 O O . ARG A 1 84 ? -3.315 0.013 11.210 1.00 88.19 84 ARG A O 1
ATOM 666 N N . VAL A 1 85 ? -4.953 0.652 9.817 1.00 89.19 85 VAL A N 1
ATOM 667 C CA . VAL A 1 85 ? -5.239 -0.687 9.300 1.00 89.19 85 VAL A CA 1
ATOM 668 C C . VAL A 1 85 ? -5.062 -0.727 7.791 1.00 89.19 85 VAL A C 1
ATOM 670 O O . VAL A 1 85 ? -5.417 0.204 7.072 1.00 89.19 85 VAL A O 1
ATOM 673 N N . CYS A 1 86 ? -4.504 -1.826 7.295 1.00 90.75 86 CYS A N 1
ATOM 674 C CA . CYS A 1 86 ? -4.337 -2.057 5.871 1.00 90.75 86 CYS A CA 1
ATOM 675 C C . CYS A 1 86 ? -5.690 -2.282 5.175 1.00 90.75 86 CYS A C 1
ATOM 677 O O . CYS A 1 86 ? -6.549 -2.983 5.709 1.00 90.75 86 CYS A O 1
ATOM 679 N N . VAL A 1 87 ? -5.876 -1.781 3.951 1.00 90.06 87 VAL A N 1
ATOM 680 C CA . VAL A 1 87 ? -7.146 -1.982 3.216 1.00 90.06 87 VAL A CA 1
ATOM 681 C C . VAL A 1 87 ? -7.487 -3.467 3.014 1.00 90.06 87 VAL A C 1
ATOM 683 O O . VAL A 1 87 ? -8.649 -3.843 3.118 1.00 90.06 87 VAL A O 1
ATOM 686 N N . GLN A 1 88 ? -6.493 -4.342 2.819 1.00 89.44 88 GLN A N 1
ATOM 687 C CA . GLN A 1 88 ? -6.726 -5.794 2.739 1.00 89.44 88 GLN A CA 1
ATOM 688 C C . GLN A 1 88 ? -7.316 -6.365 4.039 1.00 89.44 88 GLN A C 1
ATOM 690 O O . GLN A 1 88 ? -8.168 -7.24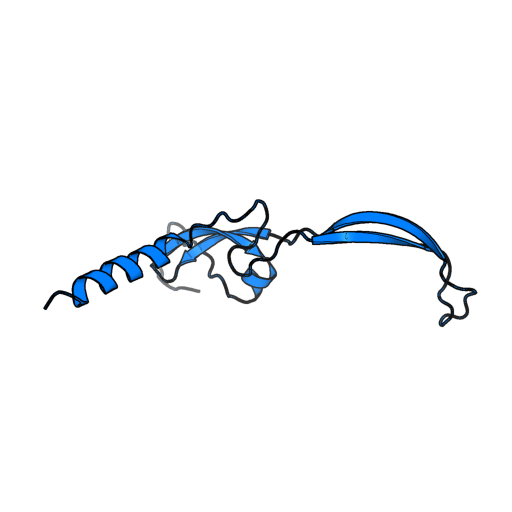5 3.994 1.00 89.44 88 GLN A O 1
ATOM 695 N N . CYS A 1 89 ? -6.883 -5.854 5.189 1.00 86.81 89 CYS A N 1
ATOM 696 C CA . CYS A 1 89 ? -7.327 -6.271 6.514 1.00 86.81 89 CYS A CA 1
ATOM 697 C C . CYS A 1 89 ? -8.772 -5.810 6.766 1.00 86.81 89 CYS A C 1
ATOM 699 O O . CYS A 1 89 ? -9.587 -6.550 7.302 1.00 86.81 89 CYS A O 1
ATOM 701 N N . ILE A 1 90 ? -9.102 -4.597 6.304 1.00 87.50 90 ILE A N 1
ATOM 702 C CA . ILE A 1 90 ? -10.471 -4.066 6.330 1.00 87.50 90 ILE A CA 1
ATOM 703 C C . ILE A 1 90 ? -11.380 -4.907 5.426 1.00 87.50 90 ILE A C 1
ATOM 705 O O . ILE A 1 90 ? -12.477 -5.276 5.827 1.00 87.50 90 ILE A O 1
ATOM 709 N N . ARG A 1 91 ? -10.919 -5.236 4.213 1.00 87.94 91 ARG A N 1
ATOM 710 C CA . ARG A 1 91 ? -11.679 -6.039 3.246 1.00 87.94 91 ARG A CA 1
ATOM 711 C C . ARG A 1 91 ? -11.908 -7.481 3.713 1.00 87.94 91 ARG A C 1
ATOM 713 O O . ARG A 1 91 ? -12.946 -8.043 3.404 1.00 87.94 91 ARG A O 1
ATOM 720 N N . SER A 1 92 ? -10.950 -8.076 4.422 1.00 86.50 92 SER A N 1
ATOM 721 C CA . SER A 1 92 ? -11.047 -9.455 4.935 1.00 86.50 92 SER A CA 1
ATOM 722 C C . SER A 1 92 ? -11.852 -9.580 6.230 1.00 86.50 92 SER A C 1
ATOM 724 O O . SER A 1 92 ? -12.037 -10.689 6.711 1.00 86.50 92 SER A O 1
ATOM 726 N N . GLY A 1 93 ? -12.335 -8.473 6.805 1.00 81.94 93 GLY A N 1
ATOM 727 C CA . GLY A 1 93 ? -13.155 -8.509 8.018 1.00 81.94 93 GLY A CA 1
ATOM 728 C C . GLY A 1 93 ? -12.380 -8.797 9.306 1.00 81.94 93 GLY A C 1
ATOM 729 O O . GLY A 1 93 ? -12.998 -8.918 10.356 1.00 81.94 93 GLY A O 1
ATOM 730 N N . VAL A 1 94 ? -11.040 -8.827 9.259 1.00 80.69 94 VAL A N 1
ATOM 731 C CA . VAL A 1 94 ? -10.170 -8.973 10.448 1.00 80.69 94 VAL A CA 1
ATOM 732 C C . VAL A 1 94 ? -10.441 -7.867 11.474 1.00 80.69 94 VAL A C 1
ATOM 734 O O . VAL A 1 94 ? -10.227 -8.036 12.668 1.00 80.69 94 VAL A O 1
ATOM 737 N N . VAL A 1 95 ? -10.918 -6.715 11.001 1.00 81.50 95 VAL A N 1
ATOM 738 C CA . VAL A 1 95 ? -11.210 -5.539 11.811 1.00 81.50 95 VAL A CA 1
ATOM 739 C C . VAL A 1 95 ? -12.655 -5.107 11.576 1.00 81.50 95 VAL A C 1
ATOM 741 O O . VAL A 1 95 ? -13.026 -4.754 10.453 1.00 81.50 95 VAL A O 1
ATOM 744 N N . ARG A 1 96 ? -13.464 -5.071 12.643 1.00 80.06 96 ARG A N 1
ATOM 745 C CA . ARG A 1 96 ? -14.846 -4.579 12.592 1.00 80.06 96 ARG A CA 1
ATOM 746 C C . ARG A 1 96 ? -14.885 -3.065 12.794 1.00 80.06 96 ARG A C 1
ATOM 748 O O . ARG A 1 96 ? -14.524 -2.556 13.851 1.00 80.06 96 ARG A O 1
ATOM 755 N N . LYS A 1 97 ? -15.355 -2.334 11.781 1.00 80.88 97 LYS A N 1
ATOM 756 C CA . LYS A 1 97 ? -15.579 -0.885 11.897 1.00 80.88 97 LYS A CA 1
ATOM 757 C C . LYS A 1 97 ? -16.646 -0.593 12.952 1.00 80.88 97 LYS A C 1
ATOM 759 O O . LYS A 1 97 ? -17.631 -1.326 13.049 1.00 80.88 97 LYS A O 1
ATOM 764 N N . THR A 1 98 ? -16.478 0.507 13.680 1.00 79.56 98 THR A N 1
ATOM 765 C CA . THR A 1 98 ? -17.516 1.016 14.582 1.00 79.56 98 THR A CA 1
ATOM 766 C C . THR A 1 98 ? -18.786 1.312 13.784 1.00 79.56 98 THR A C 1
ATOM 768 O O . THR A 1 98 ? -18.755 2.050 12.793 1.00 79.56 98 THR A O 1
ATOM 771 N N . VAL A 1 99 ? -19.904 0.719 14.205 1.00 77.12 99 VAL A N 1
ATOM 772 C CA . VAL A 1 99 ? -21.217 0.956 13.596 1.00 77.12 99 VAL A CA 1
ATOM 773 C C . VAL A 1 99 ? -21.661 2.365 13.976 1.00 77.12 99 VAL A C 1
ATOM 775 O O . VAL A 1 99 ? -21.829 2.661 15.155 1.00 77.12 99 VAL A O 1
ATOM 778 N N . LYS A 1 100 ? -21.828 3.246 12.986 1.00 77.25 100 LYS A N 1
ATOM 779 C CA . LYS A 1 100 ? -22.404 4.576 13.202 1.00 77.25 100 LYS A CA 1
ATOM 780 C C . LYS A 1 100 ? -23.919 4.477 13.071 1.00 77.25 100 LYS A C 1
ATOM 782 O O . LYS A 1 100 ? -24.417 4.232 11.974 1.00 77.25 100 LYS A O 1
ATOM 787 N N . THR A 1 101 ? -24.639 4.656 14.171 1.00 78.56 101 THR A N 1
ATOM 788 C CA . THR A 1 101 ? -26.095 4.828 14.154 1.00 78.56 101 THR A CA 1
ATOM 789 C C . THR A 1 101 ? -26.428 6.268 13.778 1.00 78.56 101 THR A C 1
ATOM 791 O O . THR A 1 101 ? -25.725 7.199 14.181 1.00 78.56 101 THR A O 1
ATOM 794 N N . LYS A 1 102 ? -27.475 6.473 12.972 1.00 79.88 102 LYS A N 1
ATOM 795 C CA . LYS A 1 102 ? -27.970 7.830 12.717 1.00 79.88 102 LYS A CA 1
ATOM 796 C C . LYS A 1 102 ? -28.640 8.372 13.990 1.00 79.88 102 LYS A C 1
ATOM 798 O O . LYS A 1 102 ? -29.179 7.571 14.752 1.00 79.88 102 LYS A O 1
ATOM 803 N N . PRO A 1 103 ? -28.650 9.697 14.220 1.00 76.69 103 PRO A N 1
ATOM 804 C CA . PRO A 1 103 ? -29.086 10.264 15.499 1.00 76.69 103 PRO A CA 1
ATOM 805 C C . PRO A 1 103 ? -30.557 10.041 15.904 1.00 76.69 103 PRO A C 1
ATOM 807 O O . PRO A 1 103 ? -30.870 10.280 17.059 1.00 76.69 103 PRO A O 1
ATOM 810 N N . PHE A 1 104 ? -31.455 9.570 15.026 1.00 76.50 104 PHE A N 1
ATOM 811 C CA . PHE A 1 104 ? -32.896 9.451 15.334 1.00 76.50 104 PHE A CA 1
ATOM 812 C C . PHE A 1 104 ? -33.588 8.215 14.717 1.00 76.50 104 PHE A C 1
ATOM 814 O O . PHE A 1 104 ? -34.806 8.203 14.557 1.00 76.50 104 PHE A O 1
ATOM 821 N N . ASP A 1 105 ? -32.845 7.160 14.362 1.00 73.62 105 ASP A N 1
ATOM 822 C CA . ASP A 1 105 ? -33.457 5.909 13.883 1.00 73.62 105 ASP A CA 1
ATOM 823 C C . ASP A 1 105 ? -34.002 5.091 15.074 1.00 73.62 105 ASP A C 1
ATOM 825 O O . ASP A 1 105 ? -33.283 4.320 15.707 1.00 73.62 105 ASP A O 1
ATOM 829 N N . VAL A 1 106 ? -35.292 5.260 15.384 1.00 69.69 106 VAL A N 1
ATOM 830 C CA . VAL A 1 106 ? -36.008 4.568 16.481 1.00 69.69 106 VAL A CA 1
ATOM 831 C C . VAL A 1 106 ? -36.386 3.112 16.173 1.00 69.69 106 VAL A C 1
ATOM 833 O O . VAL A 1 106 ? -36.971 2.431 17.009 1.00 69.69 106 VAL A O 1
ATOM 836 N N . SER A 1 107 ? -36.052 2.598 14.987 1.00 67.12 107 SER A N 1
ATOM 837 C CA . SER A 1 107 ? -36.492 1.271 14.536 1.00 67.12 107 SER A CA 1
ATOM 838 C C . SER A 1 107 ? -35.633 0.105 15.037 1.00 67.12 107 SER A C 1
ATOM 840 O O . SER A 1 107 ? -36.000 -1.043 14.807 1.00 67.12 107 SER A O 1
ATOM 842 N N . GLY A 1 108 ? -34.495 0.354 15.702 1.00 62.69 108 GLY A N 1
ATOM 843 C CA . GLY A 1 108 ? -33.646 -0.679 16.329 1.00 62.69 108 GLY A CA 1
ATOM 844 C C . GLY A 1 108 ? -33.068 -1.752 15.386 1.00 62.69 108 GLY A C 1
ATOM 845 O O . GLY A 1 108 ? -32.279 -2.595 15.818 1.00 62.69 108 GLY A O 1
ATOM 846 N N . ALA A 1 109 ? -33.423 -1.731 14.102 1.00 60.66 109 ALA A N 1
ATOM 847 C CA . ALA A 1 109 ? -33.040 -2.729 13.122 1.00 60.66 109 ALA A CA 1
ATOM 848 C C . ALA A 1 109 ? -31.581 -2.512 12.703 1.00 60.66 109 ALA A C 1
ATOM 850 O O . ALA A 1 109 ? -31.242 -1.572 11.981 1.00 60.66 109 ALA A O 1
ATOM 851 N N . LYS A 1 110 ? -30.693 -3.393 13.168 1.00 58.31 110 LYS A N 1
ATOM 852 C CA . LYS A 1 110 ? -29.303 -3.441 12.704 1.00 58.31 110 LYS A CA 1
ATOM 853 C C . LYS A 1 110 ? -29.281 -4.038 11.291 1.00 58.31 110 LYS A C 1
ATOM 855 O O . LYS A 1 110 ? -29.688 -5.182 11.120 1.00 58.31 110 LYS A O 1
ATOM 860 N N . LYS A 1 111 ? -28.820 -3.263 10.304 1.00 47.50 111 LYS A N 1
ATOM 861 C CA . LYS A 1 111 ? -28.349 -3.789 9.010 1.00 47.50 111 LYS A CA 1
ATOM 862 C C . LYS A 1 111 ? -26.961 -4.402 9.155 1.00 47.50 111 LYS A C 1
ATOM 864 O O . LYS A 1 111 ? -26.158 -3.850 9.945 1.00 47.50 111 LYS A O 1
#

InterPro domains:
  IPR001383 Large ribosomal subunit protein bL28, bacteria [TIGR00009] (23-92)
  IPR026569 Large ribosomal subunit protein bL28 [PF00830] (25-93)
  IPR034704 Large ribosomal subunit protein bL28/bL31-like superfamily [SSF143800] (22-99)
  IPR037147 Large ribosomal subunit protein bL28 superfamily [G3DSA:2.30.170.40] (64-102)
  IPR050096 Bacterial ribosomal protein bL28 [PTHR39080] (23-98)